Protein AF-A0AAV2HHN0-F1 (afdb_monomer_lite)

Secondary structure (DSSP, 8-state):
-------B--GGGHHHHS-BTTEEEEEETTTTEEEEPTTEEEETTEEEE---TTS-----B--STTHHHHT-STTEEEEE-TTT-BEEEPTTEEEETTEEEEPP-SSS-B--TTTHHHHS-BTTEEEEEETTTTEEEEPTTEEEETTEEEE-----GGGHHHHHHHHHHHHHHT--

Radius of gyration: 31.69 Å; chains: 1; bounding box: 82×43×84 Å

Structure (mmCIF, N/CA/C/O backbone):
data_AF-A0AAV2HHN0-F1
#
_entry.id   AF-A0AAV2HHN0-F1
#
loop_
_atom_site.group_PDB
_atom_site.id
_atom_site.type_symbol
_atom_site.label_atom_id
_atom_site.label_alt_id
_atom_site.label_comp_id
_atom_site.label_asym_id
_atom_site.label_entity_id
_atom_site.label_seq_id
_atom_site.pdbx_PDB_ins_code
_atom_site.Cartn_x
_atom_site.Cartn_y
_atom_site.Cartn_z
_atom_site.occupancy
_atom_site.B_iso_or_equiv
_atom_site.auth_seq_id
_atom_site.auth_comp_id
_atom_site.auth_asym_id
_atom_site.auth_atom_id
_atom_site.pdbx_PDB_model_num
ATOM 1 N N . GLU A 1 1 ? -4.615 8.174 35.884 1.00 35.19 1 GLU A N 1
ATOM 2 C CA . GLU A 1 1 ? -4.648 7.958 34.422 1.00 35.19 1 GLU A CA 1
ATOM 3 C C . GLU A 1 1 ? -6.014 8.395 33.908 1.00 35.19 1 GLU A C 1
ATOM 5 O O . GLU A 1 1 ? -6.979 8.307 34.656 1.00 35.19 1 GLU A O 1
ATOM 10 N N . GLY A 1 2 ? -6.043 9.057 32.752 1.00 33.53 2 GLY A N 1
ATOM 11 C CA . GLY A 1 2 ? -7.019 10.101 32.421 1.00 33.53 2 GLY A CA 1
ATOM 12 C C . GLY A 1 2 ? -8.486 9.670 32.324 1.00 33.53 2 GLY A C 1
ATOM 13 O O . GLY A 1 2 ? -8.832 8.721 31.630 1.00 33.53 2 GLY A O 1
ATOM 14 N N . THR A 1 3 ? -9.355 10.467 32.949 1.00 40.44 3 THR A N 1
ATOM 15 C CA . THR A 1 3 ? -10.792 10.584 32.668 1.00 40.44 3 THR A CA 1
ATOM 16 C C . THR A 1 3 ? -10.997 11.141 31.256 1.00 40.44 3 THR A C 1
ATOM 18 O O . THR A 1 3 ? -11.193 12.342 31.074 1.00 40.44 3 THR A O 1
ATOM 21 N N . GLY A 1 4 ? -10.863 10.282 30.247 1.00 45.81 4 GLY A N 1
ATOM 22 C CA . GLY A 1 4 ? -11.182 10.590 28.855 1.00 45.81 4 GLY A CA 1
ATOM 23 C C . GLY A 1 4 ? -12.673 10.384 28.540 1.00 45.81 4 GLY A C 1
ATOM 24 O O . GLY A 1 4 ? -13.364 9.665 29.267 1.00 45.81 4 GLY A O 1
ATOM 25 N N . PRO A 1 5 ? -13.190 11.030 27.486 1.00 56.25 5 PRO A N 1
ATOM 26 C CA . PRO A 1 5 ? -14.603 10.987 27.105 1.00 56.25 5 PRO A CA 1
ATOM 27 C C . PRO A 1 5 ? -15.005 9.611 26.521 1.00 56.25 5 PRO A C 1
ATOM 29 O O . PRO A 1 5 ? -14.166 8.857 26.036 1.00 56.25 5 PRO A O 1
ATOM 32 N N . GLY A 1 6 ? -16.287 9.248 26.623 1.00 66.19 6 GLY A N 1
ATOM 33 C CA . GLY A 1 6 ? -16.806 7.964 26.143 1.00 66.19 6 GLY A CA 1
ATOM 34 C C . GLY A 1 6 ? -18.317 7.840 26.352 1.00 66.19 6 GLY A C 1
ATOM 35 O O . GLY A 1 6 ? -18.898 8.576 27.154 1.00 66.19 6 GLY A O 1
ATOM 36 N N . LYS A 1 7 ? -18.966 6.898 25.654 1.00 81.50 7 LYS A N 1
ATOM 37 C CA . LYS A 1 7 ? -20.396 6.603 25.826 1.00 81.50 7 LYS A CA 1
ATOM 38 C C . LYS A 1 7 ? -20.693 6.217 27.280 1.00 81.50 7 LYS A C 1
ATOM 40 O O . LYS A 1 7 ? -19.981 5.405 27.875 1.00 81.50 7 LYS A O 1
ATOM 45 N N . ARG A 1 8 ? -21.724 6.828 27.870 1.00 86.62 8 ARG A N 1
ATOM 46 C CA . ARG A 1 8 ? -22.165 6.534 29.244 1.00 86.62 8 ARG A CA 1
ATOM 47 C C . ARG A 1 8 ? -22.816 5.159 29.331 1.00 86.62 8 ARG A C 1
ATOM 49 O O . ARG A 1 8 ? -23.516 4.752 28.410 1.00 86.62 8 ARG A O 1
ATOM 56 N N . CYS A 1 9 ? -22.620 4.503 30.465 1.00 87.19 9 CYS A N 1
ATOM 57 C CA . CYS A 1 9 ? -23.231 3.218 30.775 1.00 87.19 9 CYS A CA 1
ATOM 58 C C . CYS A 1 9 ? -23.461 3.065 32.275 1.00 87.19 9 CYS A C 1
ATOM 60 O O . CYS A 1 9 ? -22.910 3.808 33.092 1.00 87.19 9 CYS A O 1
ATOM 62 N N . THR A 1 10 ? -24.235 2.045 32.631 1.00 89.00 10 THR A N 1
ATOM 63 C CA . THR A 1 10 ? -24.254 1.493 33.986 1.00 89.00 10 THR A CA 1
ATOM 64 C C . THR A 1 10 ? -23.796 0.041 33.955 1.00 89.00 10 THR A C 1
ATOM 66 O O . THR A 1 10 ? -23.862 -0.615 32.917 1.00 89.00 10 THR A O 1
ATOM 69 N N . VAL A 1 11 ? -23.362 -0.493 35.099 1.00 82.75 11 VAL A N 1
ATOM 70 C CA . VAL A 1 11 ? -22.954 -1.906 35.201 1.00 82.75 11 VAL A CA 1
ATOM 71 C C . VAL A 1 11 ? -24.100 -2.846 34.813 1.00 82.75 11 VAL A C 1
ATOM 73 O O . VAL A 1 11 ? -23.868 -3.853 34.154 1.00 82.75 11 VAL A O 1
ATOM 76 N N . ALA A 1 12 ? -25.342 -2.485 35.152 1.00 86.38 12 ALA A N 1
ATOM 77 C CA . ALA A 1 12 ? -26.531 -3.278 34.841 1.00 86.38 12 ALA A CA 1
ATOM 78 C C . ALA A 1 12 ? -26.906 -3.260 33.348 1.00 86.38 12 ALA A C 1
ATOM 80 O O . ALA A 1 12 ? -27.516 -4.205 32.858 1.00 86.38 12 ALA A O 1
ATOM 81 N N . THR A 1 13 ? -26.542 -2.199 32.624 1.00 85.31 13 THR A N 1
ATOM 82 C CA . THR A 1 13 ? -26.905 -1.982 31.213 1.00 85.31 13 THR A CA 1
ATOM 83 C C . THR A 1 13 ? -25.703 -2.052 30.272 1.00 85.31 13 THR A C 1
ATOM 85 O O . THR A 1 13 ? -25.827 -1.769 29.086 1.00 85.31 13 THR A O 1
ATOM 88 N N . ALA A 1 14 ? -24.528 -2.463 30.761 1.00 83.25 14 ALA A N 1
ATOM 89 C CA . ALA A 1 14 ? -23.285 -2.488 29.988 1.00 83.25 14 ALA A CA 1
ATOM 90 C C . ALA A 1 14 ? -23.410 -3.291 28.682 1.00 83.25 14 ALA A C 1
ATOM 92 O O . ALA A 1 14 ? -22.938 -2.858 27.632 1.00 83.25 14 ALA A O 1
ATOM 93 N N . ALA A 1 15 ? -24.108 -4.428 28.734 1.00 82.88 15 ALA A N 1
ATOM 94 C CA . ALA A 1 15 ? -24.312 -5.306 27.586 1.00 82.88 15 ALA A CA 1
ATOM 95 C C . ALA A 1 15 ? -25.169 -4.687 26.469 1.00 82.88 15 ALA A C 1
ATOM 97 O O . ALA A 1 15 ? -25.116 -5.168 25.346 1.00 82.88 15 ALA A O 1
ATOM 98 N N . THR A 1 16 ? -25.955 -3.646 26.753 1.00 86.81 16 THR A N 1
ATOM 99 C CA . THR A 1 16 ? -26.770 -2.934 25.754 1.00 86.81 16 THR A CA 1
ATOM 100 C C . THR A 1 16 ? -26.185 -1.568 25.415 1.00 86.81 16 THR A C 1
ATOM 102 O O . THR A 1 16 ? -26.167 -1.151 24.257 1.00 86.81 16 THR A O 1
ATOM 105 N N . ASP A 1 17 ? -25.667 -0.864 26.418 1.00 83.50 17 ASP A N 1
ATOM 106 C CA . ASP A 1 17 ? -25.138 0.486 26.258 1.00 83.50 17 ASP A CA 1
ATOM 107 C C . ASP A 1 17 ? -23.782 0.468 25.558 1.00 83.50 17 ASP A C 1
ATOM 109 O O . ASP A 1 17 ? -23.484 1.377 24.785 1.00 83.50 17 ASP A O 1
ATOM 113 N N . CYS A 1 18 ? -22.979 -0.575 25.765 1.00 85.25 18 CYS A N 1
ATOM 114 C CA . CYS A 1 18 ? -21.612 -0.658 25.258 1.00 85.25 18 CYS A CA 1
ATOM 115 C C . CYS A 1 18 ? -21.450 -1.616 24.071 1.00 85.25 18 CYS A C 1
ATOM 117 O O . CYS A 1 18 ? -20.342 -1.929 23.654 1.00 85.25 18 CYS A O 1
ATOM 119 N N . THR A 1 19 ? -22.547 -2.058 23.462 1.00 78.25 19 THR A N 1
ATOM 120 C CA . THR A 1 19 ? -22.501 -2.794 22.195 1.00 78.25 19 THR A CA 1
ATOM 121 C C . THR A 1 19 ? -22.544 -1.836 21.012 1.00 78.25 19 THR A C 1
ATOM 123 O O . THR A 1 19 ? -23.478 -1.047 20.863 1.00 78.25 19 THR A O 1
ATOM 126 N N . GLY A 1 20 ? -21.522 -1.896 20.163 1.00 75.44 20 GLY A N 1
ATOM 127 C CA . GLY A 1 20 ? -21.395 -1.080 18.959 1.00 75.44 20 GLY A CA 1
ATOM 128 C C . GLY A 1 20 ? -19.973 -1.132 18.409 1.00 75.44 20 GLY A C 1
ATOM 129 O O . GLY A 1 20 ? -19.057 -1.601 19.083 1.00 75.44 20 GLY A O 1
ATOM 130 N N . THR A 1 21 ? -19.771 -0.656 17.182 1.00 77.75 21 THR A N 1
ATOM 131 C CA . THR A 1 21 ? -18.441 -0.626 16.559 1.00 77.75 21 THR A CA 1
ATOM 132 C C . THR A 1 21 ? -17.450 0.139 17.439 1.00 77.75 21 THR A C 1
ATOM 134 O O . THR A 1 21 ? -17.663 1.311 17.741 1.00 77.75 21 THR A O 1
ATOM 137 N N . GLY A 1 22 ? -16.370 -0.533 17.843 1.00 80.12 22 GLY A N 1
ATOM 138 C CA . GLY A 1 22 ? -15.302 0.044 18.661 1.00 80.12 22 GLY A CA 1
ATOM 139 C C . GLY A 1 22 ? -15.513 -0.016 20.174 1.00 80.12 22 GLY A C 1
ATOM 140 O O . GLY A 1 22 ? -14.600 0.362 20.904 1.00 80.12 22 GLY A O 1
ATOM 141 N N . TYR A 1 23 ? -16.656 -0.514 20.652 1.00 84.06 23 TYR A N 1
ATOM 142 C CA . TYR A 1 23 ? -16.940 -0.693 22.075 1.00 84.06 23 TYR A CA 1
ATOM 143 C C . TYR A 1 23 ? -16.969 -2.171 22.482 1.00 84.06 23 TYR A C 1
ATOM 145 O O . TYR A 1 23 ? -17.400 -3.045 21.730 1.00 84.06 23 TYR A O 1
ATOM 153 N N . THR A 1 24 ? -16.516 -2.450 23.702 1.00 83.56 24 THR A N 1
ATOM 154 C CA . THR A 1 24 ? -16.714 -3.742 24.378 1.00 83.56 24 THR A CA 1
ATOM 155 C C . THR A 1 24 ? -18.001 -3.720 25.189 1.00 83.56 24 THR A C 1
ATOM 157 O O . THR A 1 24 ? -18.396 -2.664 25.667 1.00 83.56 24 THR A O 1
ATOM 160 N N . ALA A 1 25 ? -18.603 -4.883 25.444 1.00 83.94 25 ALA A N 1
ATOM 161 C CA . ALA A 1 25 ? -19.772 -5.031 26.317 1.00 83.94 25 ALA A CA 1
ATOM 162 C C . ALA A 1 25 ? -19.438 -4.869 27.822 1.00 83.94 25 ALA A C 1
ATOM 164 O O . ALA A 1 25 ? -19.970 -5.584 28.668 1.00 83.94 25 ALA A O 1
ATOM 165 N N . GLU A 1 26 ? -18.537 -3.949 28.164 1.00 88.25 26 GLU A N 1
ATOM 166 C CA . GLU A 1 26 ? -18.081 -3.684 29.524 1.00 88.25 26 GLU A CA 1
ATOM 167 C C . GLU A 1 26 ? -18.220 -2.200 29.871 1.00 88.25 26 GLU A C 1
ATOM 169 O O . GLU A 1 26 ? -17.811 -1.314 29.114 1.00 88.25 26 GLU A O 1
ATOM 174 N N . CYS A 1 27 ? -18.749 -1.942 31.069 1.00 88.62 27 CYS A N 1
ATOM 175 C CA . CYS A 1 27 ? -18.821 -0.615 31.663 1.00 88.62 27 CYS A CA 1
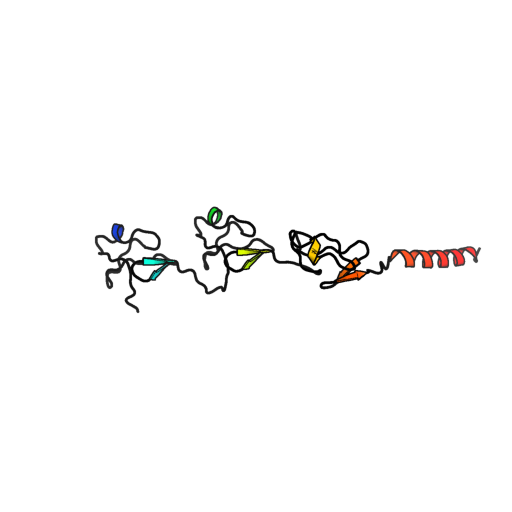ATOM 176 C C . CYS A 1 27 ? -17.741 -0.481 32.738 1.00 88.62 27 CYS A C 1
ATOM 178 O O . CYS A 1 27 ? -17.682 -1.283 33.670 1.00 88.62 27 CYS A O 1
ATOM 180 N N . ASP A 1 28 ? -16.889 0.532 32.622 1.00 85.50 28 ASP A N 1
ATOM 181 C CA . ASP A 1 28 ? -15.942 0.883 33.671 1.00 85.50 28 ASP A CA 1
ATOM 182 C C . ASP A 1 28 ? -16.704 1.439 34.885 1.00 85.50 28 ASP A C 1
ATOM 184 O O . ASP A 1 28 ? -17.433 2.428 34.789 1.00 85.50 28 ASP A O 1
ATOM 188 N N . THR A 1 29 ? -16.544 0.788 36.037 1.00 84.00 29 THR A N 1
ATOM 189 C CA . THR A 1 29 ? -17.309 1.083 37.259 1.00 84.00 29 THR A CA 1
ATOM 190 C C . THR A 1 29 ? -16.853 2.344 37.987 1.00 84.00 29 THR A C 1
ATOM 192 O O . THR A 1 29 ? -17.527 2.785 38.912 1.00 84.00 29 THR A O 1
ATOM 195 N N . THR A 1 30 ? -15.710 2.912 37.604 1.00 84.56 30 THR A N 1
ATOM 196 C CA . THR A 1 30 ? -15.144 4.119 38.219 1.00 84.56 30 THR A CA 1
ATOM 197 C C . THR A 1 30 ? -15.569 5.359 37.442 1.00 84.56 30 THR A C 1
ATOM 199 O O . THR A 1 30 ? -15.952 6.373 38.019 1.00 84.56 30 THR A O 1
ATOM 202 N N . SER A 1 31 ? -15.527 5.277 36.114 1.00 82.06 31 SER A N 1
ATOM 203 C CA . SER A 1 31 ? -15.852 6.380 35.204 1.00 82.06 31 SER A CA 1
ATOM 204 C C . SER A 1 31 ? -17.295 6.346 34.687 1.00 82.06 31 SER A C 1
ATOM 206 O O . SER A 1 31 ? -17.774 7.345 34.137 1.00 82.06 31 SER A O 1
ATOM 208 N N . PHE A 1 32 ? -18.005 5.226 34.868 1.00 86.88 32 PHE A N 1
ATOM 209 C CA . PHE A 1 32 ? -19.331 4.967 34.294 1.00 86.88 32 PHE A CA 1
ATOM 210 C C . PHE A 1 32 ? -19.339 5.170 32.770 1.00 86.88 32 PHE A C 1
ATOM 212 O O . PHE A 1 32 ? -20.227 5.828 32.209 1.00 86.88 32 PHE A O 1
ATOM 219 N N . ARG A 1 33 ? -18.288 4.672 32.104 1.00 86.75 33 ARG A N 1
ATOM 220 C CA . ARG A 1 33 ? -18.068 4.771 30.654 1.00 86.75 33 ARG A CA 1
ATOM 221 C C . ARG A 1 33 ? -17.812 3.411 30.025 1.00 86.75 33 ARG A C 1
ATOM 223 O O . ARG A 1 33 ? -17.177 2.546 30.622 1.00 86.75 33 ARG A O 1
ATOM 230 N N . CYS A 1 34 ? -18.309 3.239 28.806 1.00 87.44 34 CYS A N 1
ATOM 231 C CA . CYS A 1 34 ? -18.071 2.038 28.024 1.00 87.44 34 CYS A CA 1
ATOM 232 C C . CYS A 1 34 ? -16.591 1.928 27.664 1.00 87.44 34 CYS A C 1
ATOM 234 O O . CYS A 1 34 ? -15.987 2.901 27.206 1.00 87.44 34 CYS A O 1
ATOM 236 N N . LYS A 1 35 ? -16.022 0.735 27.825 1.00 87.19 35 LYS A N 1
ATOM 237 C CA . LYS A 1 35 ? -14.639 0.469 27.425 1.00 87.19 35 LYS A CA 1
ATOM 238 C C . LYS A 1 35 ? -14.544 0.285 25.913 1.00 87.19 35 LYS A C 1
ATOM 240 O O . LYS A 1 35 ? -15.356 -0.430 25.319 1.00 87.19 35 LYS A O 1
ATOM 245 N N . CYS A 1 36 ? -13.529 0.882 25.297 1.00 85.81 36 CYS A N 1
ATOM 246 C CA . CYS A 1 36 ? -13.226 0.642 23.890 1.00 85.81 36 CYS A CA 1
ATOM 247 C C . CYS A 1 36 ? -12.646 -0.759 23.674 1.00 85.81 36 CYS A C 1
ATOM 249 O O . CYS A 1 36 ? -11.935 -1.289 24.529 1.00 85.81 36 CYS A O 1
ATOM 251 N N . SER A 1 37 ? -12.959 -1.362 22.527 1.00 83.50 37 SER A N 1
ATOM 252 C CA . SER A 1 37 ? -12.358 -2.624 22.091 1.00 83.50 37 SER A CA 1
ATOM 253 C C . SER A 1 37 ? -10.853 -2.481 21.884 1.00 83.50 37 SER A C 1
ATOM 255 O O . SER A 1 37 ? -10.329 -1.381 21.711 1.00 83.50 37 SER A O 1
ATOM 257 N N . VAL A 1 38 ? -10.151 -3.615 21.842 1.00 75.62 38 VAL A N 1
ATOM 258 C CA . VAL A 1 38 ? -8.739 -3.657 21.440 1.00 75.62 38 VAL A CA 1
ATOM 259 C C . VAL A 1 38 ? -8.576 -2.935 20.094 1.00 75.62 38 VAL A C 1
ATOM 261 O O . VAL A 1 38 ? -9.397 -3.110 19.193 1.00 75.62 38 VAL A O 1
ATOM 264 N N . ASN A 1 39 ? -7.535 -2.109 19.973 1.00 73.31 39 ASN A N 1
ATOM 265 C CA . ASN A 1 39 ? -7.280 -1.222 18.829 1.00 73.31 39 ASN A CA 1
ATOM 266 C C . ASN A 1 39 ? -8.308 -0.097 18.633 1.00 73.31 39 ASN A C 1
ATOM 268 O O . ASN A 1 39 ? -8.434 0.425 17.529 1.00 73.31 39 ASN A O 1
ATOM 272 N N . TYR A 1 40 ? -9.021 0.308 19.679 1.00 81.19 40 TYR A N 1
ATOM 273 C CA . TYR A 1 40 ? -9.800 1.542 19.706 1.00 81.19 40 TYR A CA 1
ATOM 274 C C . TYR A 1 40 ? -9.415 2.366 20.935 1.00 81.19 40 TYR A C 1
ATOM 276 O O . TYR A 1 40 ? -9.143 1.810 21.999 1.00 81.19 40 TYR A O 1
ATOM 284 N N . SER A 1 41 ? -9.393 3.689 20.793 1.00 80.88 41 SER A N 1
ATOM 285 C CA . SER A 1 41 ? -9.197 4.620 21.904 1.00 80.88 41 SER A CA 1
ATOM 286 C C . SER A 1 41 ? -10.428 5.490 22.112 1.00 80.88 41 SER A C 1
ATOM 288 O O . SER A 1 41 ? -11.102 5.860 21.144 1.00 80.88 41 SER A O 1
ATOM 290 N N . PRO A 1 42 ? -10.705 5.859 23.372 1.00 79.19 42 PRO A N 1
ATOM 291 C CA . PRO A 1 42 ? -11.737 6.830 23.685 1.00 79.19 42 PRO A CA 1
ATOM 292 C C . PRO A 1 42 ? -11.384 8.187 23.072 1.00 79.19 42 PRO A C 1
ATOM 294 O O . PRO A 1 42 ? -10.293 8.718 23.295 1.00 79.19 42 PRO A O 1
ATOM 297 N N . LYS A 1 43 ? -12.314 8.749 22.299 1.00 79.50 43 LYS A N 1
ATOM 298 C CA . LYS A 1 43 ? -12.219 10.105 21.763 1.00 79.50 43 LYS A CA 1
ATOM 299 C C . LYS A 1 43 ? -13.609 10.705 21.664 1.00 79.50 43 LYS A C 1
ATOM 301 O O . LYS A 1 43 ? -14.474 10.195 20.959 1.00 79.50 43 LYS A O 1
ATOM 306 N N . ASP A 1 44 ? -13.808 11.796 22.387 1.00 78.88 44 ASP A N 1
ATOM 307 C CA . ASP A 1 44 ? -15.132 12.339 22.692 1.00 78.88 44 ASP A CA 1
ATOM 308 C C . ASP A 1 44 ? -16.098 11.225 23.150 1.00 78.88 44 ASP A C 1
ATOM 310 O O . ASP A 1 44 ? -15.688 10.280 23.819 1.00 78.88 44 ASP A O 1
ATOM 314 N N . ASP A 1 45 ? -17.381 11.293 22.810 1.00 75.88 45 ASP A N 1
ATOM 315 C CA . ASP A 1 45 ? -18.371 10.285 23.221 1.00 75.88 45 ASP A CA 1
ATOM 316 C C . ASP A 1 45 ? -18.364 9.009 22.352 1.00 75.88 45 ASP A C 1
ATOM 318 O O . ASP A 1 45 ? -19.355 8.277 22.302 1.00 75.88 45 ASP A O 1
ATOM 322 N N . LYS A 1 46 ? -17.257 8.730 21.652 1.00 79.25 46 LYS A N 1
ATOM 323 C CA . LYS A 1 46 ? -17.089 7.576 20.756 1.00 79.25 46 LYS A CA 1
ATOM 324 C C . LYS A 1 46 ? -15.755 6.861 21.001 1.00 79.25 46 LYS A C 1
ATOM 326 O O . LYS A 1 46 ? -14.833 7.387 21.621 1.00 79.25 46 LYS A O 1
ATOM 331 N N . CYS A 1 47 ? -15.654 5.636 20.501 1.00 82.31 47 CYS A N 1
ATOM 332 C CA . CYS A 1 47 ? -14.380 4.946 20.355 1.00 82.31 47 CYS A CA 1
ATOM 333 C C . CYS A 1 47 ? -13.898 5.143 18.923 1.00 82.31 47 CYS A C 1
ATOM 335 O O . CYS A 1 47 ? -14.551 4.702 17.975 1.00 82.31 47 CYS A O 1
ATOM 337 N N . GLU A 1 48 ? -12.766 5.818 18.758 1.00 81.75 48 GLU A N 1
ATOM 338 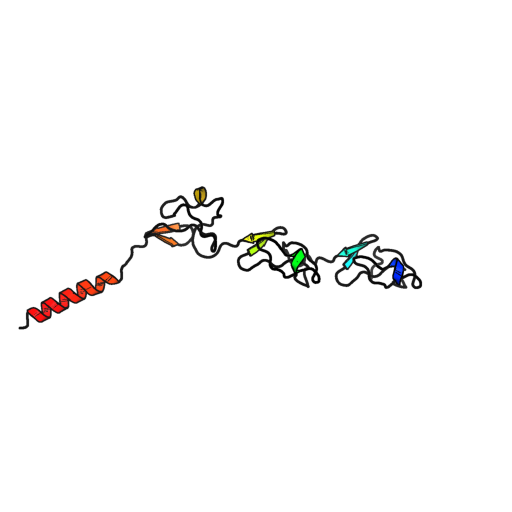C CA . GLU A 1 48 ? -12.102 5.913 17.464 1.00 81.75 48 GLU A CA 1
ATOM 339 C C . GLU A 1 48 ? -11.099 4.776 17.322 1.00 81.75 48 GLU A C 1
ATOM 341 O O . GLU A 1 48 ? -10.454 4.361 18.283 1.00 81.75 48 GLU A O 1
ATOM 346 N N . ARG A 1 49 ? -10.993 4.233 16.112 1.00 79.44 49 ARG A N 1
ATOM 347 C CA . ARG A 1 49 ? -10.065 3.142 15.835 1.00 79.44 49 ARG A CA 1
ATOM 348 C C . ARG A 1 49 ? -8.635 3.663 15.968 1.00 79.44 49 ARG A C 1
ATOM 350 O O . ARG A 1 49 ? -8.282 4.671 15.361 1.00 79.44 49 ARG A O 1
ATOM 357 N N . ASN A 1 50 ? -7.816 2.951 16.729 1.00 75.56 50 ASN A N 1
ATOM 358 C CA . ASN A 1 50 ? -6.384 3.182 16.835 1.00 75.56 50 ASN A CA 1
ATOM 359 C C . ASN A 1 50 ? -5.731 2.709 15.557 1.00 75.56 50 ASN A C 1
ATOM 361 O O . ASN A 1 50 ? -5.305 1.563 15.436 1.00 75.56 50 ASN A O 1
ATOM 365 N N . ILE A 1 51 ? -5.669 3.611 14.594 1.00 70.00 51 ILE A N 1
ATOM 366 C CA . ILE A 1 51 ? -4.793 3.421 13.462 1.00 70.00 51 ILE A CA 1
ATOM 367 C C . ILE A 1 51 ? -3.462 3.999 13.893 1.00 70.00 51 ILE A C 1
ATOM 369 O O . ILE A 1 51 ? -3.277 5.216 13.939 1.00 70.00 51 ILE A O 1
ATOM 373 N N . THR A 1 52 ? -2.559 3.121 14.313 1.00 58.56 52 THR A N 1
ATOM 374 C CA . THR A 1 52 ? -1.223 3.527 14.714 1.00 58.56 52 THR A CA 1
ATOM 375 C C . THR A 1 52 ? -0.524 4.089 13.480 1.00 58.56 52 THR A C 1
ATOM 377 O O . THR A 1 52 ? 0.033 3.349 12.676 1.00 58.56 52 THR A O 1
ATOM 380 N N . ALA A 1 53 ? -0.497 5.416 13.353 1.00 45.59 53 ALA A N 1
ATOM 381 C CA . ALA A 1 53 ? 0.355 6.147 12.412 1.00 45.59 53 ALA A CA 1
ATOM 382 C C . ALA A 1 53 ? 1.863 5.987 12.729 1.00 45.59 53 ALA A C 1
ATOM 384 O O . ALA A 1 53 ? 2.685 6.787 12.294 1.00 45.59 53 ALA A O 1
ATOM 385 N N . ALA A 1 54 ? 2.243 4.980 13.530 1.00 40.62 54 ALA A N 1
ATOM 386 C CA . ALA A 1 54 ? 3.628 4.672 13.873 1.00 40.62 54 ALA A CA 1
ATOM 387 C C . ALA A 1 54 ? 4.409 4.092 12.685 1.00 40.62 54 ALA A C 1
ATOM 389 O O . ALA A 1 54 ? 5.635 4.097 12.699 1.00 40.62 54 ALA A O 1
ATOM 390 N N . GLY A 1 55 ? 3.720 3.659 11.632 1.00 39.62 55 GLY A N 1
ATOM 391 C CA . GLY A 1 55 ? 4.281 3.794 10.302 1.00 39.62 55 GLY A CA 1
ATOM 392 C C . GLY A 1 55 ? 3.793 5.113 9.729 1.00 39.62 55 GLY A C 1
ATOM 393 O O . GLY A 1 55 ? 2.588 5.358 9.698 1.00 39.62 55 GLY A O 1
ATOM 394 N N . THR A 1 56 ? 4.683 5.889 9.128 1.00 43.38 56 THR A N 1
ATOM 395 C CA . THR A 1 56 ? 4.390 6.698 7.932 1.00 43.38 56 THR A CA 1
ATOM 396 C C . THR A 1 56 ? 3.906 5.795 6.777 1.00 43.38 56 THR A C 1
ATOM 398 O O . THR A 1 56 ? 4.406 5.853 5.661 1.00 43.38 56 THR A O 1
ATOM 401 N N . GLY A 1 57 ? 3.012 4.855 7.082 1.00 50.28 57 GLY A N 1
ATOM 402 C CA . GLY A 1 57 ? 2.536 3.783 6.243 1.00 50.28 57 GLY A CA 1
ATOM 403 C C . GLY A 1 57 ? 1.284 4.285 5.578 1.00 50.28 57 GLY A C 1
ATOM 404 O O . GLY A 1 57 ? 0.177 4.131 6.085 1.00 50.28 57 GLY A O 1
ATOM 405 N N . SER A 1 58 ? 1.492 4.941 4.457 1.00 57.22 58 SER A N 1
ATOM 406 C CA . SER A 1 58 ? 0.461 5.196 3.483 1.00 57.22 58 SER A CA 1
ATOM 407 C C . SER A 1 58 ? -0.253 3.884 3.141 1.00 57.22 58 SER A C 1
ATOM 409 O O . SER A 1 58 ? 0.377 2.894 2.815 1.00 57.22 58 SER A O 1
ATOM 411 N N . GLY A 1 59 ? -1.571 3.801 3.239 1.00 70.38 59 GLY A N 1
ATOM 412 C CA . GLY A 1 59 ? -2.250 2.569 2.838 1.00 70.38 59 GLY A CA 1
ATOM 413 C C . GLY A 1 59 ? -3.741 2.609 3.093 1.00 70.38 59 GLY A C 1
ATOM 414 O O . GLY A 1 59 ? -4.206 3.208 4.059 1.00 70.38 59 GLY A O 1
ATOM 415 N N . LYS A 1 60 ? -4.516 1.942 2.240 1.00 82.06 60 LYS A N 1
ATOM 416 C CA . LYS A 1 60 ? -5.949 1.795 2.465 1.00 82.06 60 LYS A CA 1
ATOM 417 C C . LYS A 1 60 ? -6.191 1.139 3.828 1.00 82.06 60 LYS A C 1
ATOM 419 O O . LYS A 1 60 ? -5.549 0.150 4.175 1.00 82.06 60 LYS A O 1
ATOM 424 N N . GLU A 1 61 ? -7.092 1.722 4.606 1.00 85.81 61 GLU A N 1
ATOM 425 C CA . GLU A 1 61 ? -7.548 1.170 5.882 1.00 85.81 61 GLU A CA 1
ATOM 426 C C . GLU A 1 61 ? -8.227 -0.188 5.687 1.00 85.81 61 GLU A C 1
ATOM 428 O O . GLU A 1 61 ? -8.944 -0.395 4.704 1.00 85.81 61 GLU A O 1
ATOM 433 N N . CYS A 1 62 ? -8.040 -1.094 6.645 1.00 82.94 62 CYS A N 1
ATOM 434 C CA . CYS A 1 62 ? -8.657 -2.411 6.604 1.00 82.94 62 CYS A CA 1
ATOM 435 C C . CYS A 1 62 ? -9.019 -2.957 7.977 1.00 82.94 62 CYS A C 1
ATOM 437 O O . CYS A 1 62 ? -8.618 -2.469 9.036 1.00 82.94 62 CYS A O 1
ATOM 439 N N . THR A 1 63 ? -9.799 -4.027 7.941 1.00 84.94 63 THR A N 1
ATOM 440 C CA . THR A 1 63 ? -10.069 -4.884 9.082 1.00 84.94 63 THR A CA 1
ATOM 441 C C . THR A 1 63 ? -9.456 -6.254 8.846 1.00 84.94 63 THR A C 1
ATOM 443 O O . THR A 1 63 ? -9.509 -6.786 7.741 1.00 84.94 63 THR A O 1
ATOM 446 N N . VAL A 1 64 ? -8.902 -6.862 9.898 1.00 82.25 64 VAL A N 1
ATOM 447 C CA . VAL A 1 64 ? -8.336 -8.217 9.797 1.00 82.25 64 VAL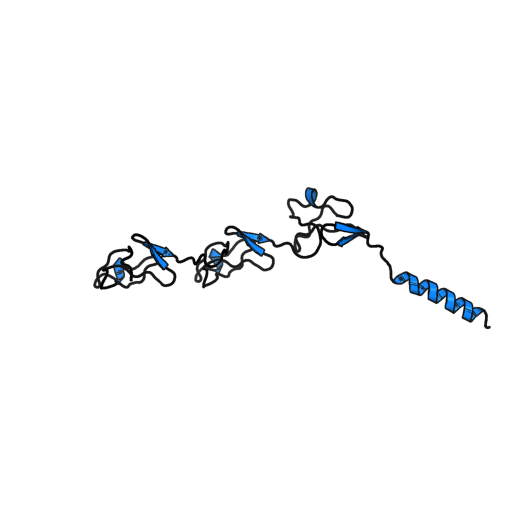 A CA 1
ATOM 448 C C . VAL A 1 64 ? -9.411 -9.228 9.372 1.00 82.25 64 VAL A C 1
ATOM 450 O O . VAL A 1 64 ? -9.135 -10.114 8.572 1.00 82.25 64 VAL A O 1
ATOM 453 N N . ALA A 1 65 ? -10.652 -9.056 9.841 1.00 84.62 65 ALA A N 1
ATOM 454 C CA . ALA A 1 65 ? -11.771 -9.939 9.510 1.00 84.62 65 ALA A CA 1
ATOM 455 C C . ALA A 1 65 ? -12.216 -9.852 8.040 1.00 84.62 65 ALA A C 1
ATOM 457 O O . ALA A 1 65 ? -12.625 -10.862 7.476 1.00 84.62 65 ALA A O 1
ATOM 458 N N . ASN A 1 66 ? -12.111 -8.675 7.415 1.00 84.69 66 ASN A N 1
ATOM 459 C CA . ASN A 1 66 ? -12.555 -8.451 6.039 1.00 84.69 66 ASN A CA 1
ATOM 460 C C . ASN A 1 66 ? -11.391 -8.087 5.109 1.00 84.69 66 ASN A C 1
ATOM 462 O O . ASN A 1 66 ? -11.600 -7.434 4.091 1.00 84.69 66 ASN A O 1
ATOM 466 N N . ALA A 1 67 ? -10.162 -8.513 5.420 1.00 85.44 67 ALA A N 1
ATOM 467 C CA . ALA A 1 67 ? -8.966 -8.161 4.649 1.00 85.44 67 ALA A CA 1
ATOM 468 C C . ALA A 1 67 ? -9.120 -8.459 3.147 1.00 85.44 67 ALA A C 1
ATOM 470 O O . ALA A 1 67 ? -8.748 -7.645 2.304 1.00 85.44 67 ALA A O 1
ATOM 471 N N . ALA A 1 68 ? -9.758 -9.584 2.813 1.00 86.62 68 ALA A N 1
ATOM 472 C CA . ALA A 1 68 ? -10.006 -9.993 1.436 1.00 86.62 68 ALA A CA 1
ATOM 473 C C . ALA A 1 68 ? -10.917 -9.037 0.648 1.00 86.62 68 ALA A C 1
ATOM 475 O O . ALA A 1 68 ? -10.807 -8.986 -0.569 1.00 86.62 68 ALA A O 1
ATOM 476 N N . THR A 1 69 ? -11.805 -8.285 1.303 1.00 90.31 69 THR A N 1
ATOM 477 C CA . THR A 1 69 ? -12.682 -7.298 0.643 1.00 90.31 69 THR A CA 1
ATOM 478 C C . THR A 1 69 ? -12.192 -5.868 0.840 1.00 90.31 69 THR A C 1
ATOM 480 O O . THR A 1 69 ? -12.325 -5.023 -0.045 1.00 90.31 69 THR A O 1
ATOM 483 N N . ASP A 1 70 ? -11.594 -5.578 1.993 1.00 86.56 70 ASP A N 1
ATOM 484 C CA . ASP A 1 70 ? -11.055 -4.260 2.310 1.00 86.56 70 ASP A CA 1
ATOM 485 C C . ASP A 1 70 ? -9.821 -3.969 1.449 1.00 86.56 70 ASP A C 1
ATOM 487 O O . ASP A 1 70 ? -9.643 -2.839 1.002 1.00 86.56 70 ASP A O 1
ATOM 491 N N . CYS A 1 71 ? -9.019 -4.985 1.124 1.00 88.38 71 CYS A N 1
ATOM 492 C CA . CYS A 1 71 ? -7.753 -4.830 0.409 1.00 88.38 71 CYS A CA 1
ATOM 493 C C . CYS A 1 71 ? -7.788 -5.282 -1.057 1.00 88.38 71 CYS A C 1
ATOM 495 O O . CYS A 1 71 ? -6.752 -5.457 -1.689 1.00 88.38 71 CYS A O 1
ATOM 497 N N . THR A 1 72 ? -8.972 -5.409 -1.657 1.00 85.06 72 THR A N 1
ATOM 498 C CA . THR A 1 72 ? -9.087 -5.590 -3.111 1.00 85.06 72 THR A CA 1
ATOM 499 C C . THR A 1 72 ? -8.904 -4.270 -3.854 1.00 85.06 72 THR A C 1
ATOM 501 O O . THR A 1 72 ? -9.661 -3.315 -3.658 1.00 85.06 72 THR A O 1
ATOM 504 N N . GLY A 1 73 ? -7.904 -4.226 -4.733 1.00 80.75 73 GLY A N 1
ATOM 505 C CA . GLY A 1 73 ? -7.605 -3.096 -5.608 1.00 80.75 73 GLY A CA 1
ATOM 506 C C . GLY A 1 73 ? -6.259 -3.275 -6.306 1.00 80.75 73 GLY A C 1
ATOM 507 O O . GLY A 1 73 ? -5.434 -4.082 -5.882 1.00 80.75 73 GLY A O 1
ATOM 508 N N . THR A 1 74 ? -6.023 -2.530 -7.386 1.00 82.50 74 THR A N 1
ATOM 509 C CA . THR A 1 74 ? -4.735 -2.562 -8.094 1.00 82.50 74 THR A CA 1
ATOM 510 C C . THR A 1 74 ? -3.592 -2.222 -7.138 1.00 82.50 74 THR A C 1
ATOM 512 O O . THR A 1 74 ? -3.622 -1.177 -6.491 1.00 82.50 74 THR A O 1
ATOM 515 N N . GLY A 1 75 ? -2.588 -3.098 -7.066 1.00 83.19 75 GLY A N 1
ATOM 516 C CA . GLY A 1 75 ? -1.401 -2.913 -6.228 1.00 83.19 75 GLY A CA 1
ATOM 517 C C . GLY A 1 75 ? -1.561 -3.317 -4.761 1.00 83.19 75 GLY A C 1
ATOM 518 O O . GLY A 1 75 ? -0.573 -3.260 -4.036 1.00 83.19 75 GLY A O 1
ATOM 519 N N . TYR A 1 76 ? -2.750 -3.746 -4.323 1.00 88.12 76 TYR A N 1
ATOM 520 C CA . TYR A 1 76 ? -2.982 -4.269 -2.974 1.00 88.12 76 TYR A CA 1
ATOM 521 C C . TYR A 1 76 ? -3.028 -5.799 -2.945 1.00 88.12 76 TYR A C 1
ATOM 523 O O . TYR A 1 76 ? -3.539 -6.443 -3.863 1.00 88.12 76 TYR A O 1
ATOM 531 N N . THR A 1 77 ? -2.539 -6.367 -1.845 1.00 86.94 77 THR A N 1
ATOM 532 C CA . THR A 1 77 ? -2.739 -7.778 -1.487 1.00 86.94 77 THR A CA 1
ATOM 533 C C . THR A 1 77 ? -4.040 -7.955 -0.712 1.00 86.94 77 THR A C 1
ATOM 535 O O . THR A 1 77 ? -4.520 -7.020 -0.082 1.00 86.94 77 THR A O 1
ATOM 538 N N . ALA A 1 78 ? -4.571 -9.177 -0.654 1.00 88.88 78 ALA A N 1
ATOM 539 C CA . ALA A 1 78 ? -5.709 -9.531 0.200 1.00 88.88 78 ALA A CA 1
ATOM 540 C C . ALA A 1 78 ? -5.335 -9.663 1.697 1.00 88.88 78 ALA A C 1
ATOM 542 O O . ALA A 1 78 ? -5.943 -10.448 2.425 1.00 88.88 78 ALA A O 1
ATOM 543 N N . GLU A 1 79 ? -4.321 -8.929 2.162 1.00 89.50 79 GLU A N 1
ATOM 544 C CA . GLU A 1 79 ? -3.823 -8.978 3.533 1.00 89.50 79 GLU A CA 1
ATOM 545 C C . GLU A 1 79 ? -3.939 -7.620 4.228 1.00 89.50 79 GLU A C 1
ATOM 547 O O . GLU A 1 79 ? -3.524 -6.581 3.708 1.00 89.50 79 GLU A O 1
ATOM 552 N N . CYS A 1 80 ? -4.448 -7.662 5.459 1.00 87.75 80 CYS A N 1
ATOM 553 C CA . CYS A 1 80 ? -4.495 -6.534 6.375 1.00 87.75 80 CYS A CA 1
ATOM 554 C C . CYS A 1 80 ? -3.425 -6.723 7.450 1.00 87.75 80 CYS A C 1
ATOM 556 O O . CYS A 1 80 ? -3.404 -7.750 8.132 1.00 87.75 80 CYS A O 1
ATOM 558 N N . ASP A 1 81 ? -2.536 -5.748 7.616 1.00 84.00 81 ASP A N 1
ATOM 559 C CA . ASP A 1 81 ? -1.561 -5.782 8.699 1.00 84.00 81 ASP A CA 1
ATOM 560 C C . ASP A 1 81 ? -2.269 -5.598 10.053 1.00 84.00 81 ASP A C 1
ATOM 562 O O . ASP A 1 81 ? -2.946 -4.599 10.287 1.00 84.00 81 ASP A O 1
ATOM 566 N N . ALA A 1 82 ? -2.127 -6.568 10.957 1.00 78.50 82 ALA A N 1
ATOM 567 C CA . ALA A 1 82 ? -2.858 -6.581 12.226 1.00 78.50 82 ALA A CA 1
ATOM 568 C C . ALA A 1 82 ? -2.393 -5.508 13.231 1.00 78.50 82 ALA A C 1
ATOM 570 O O . ALA A 1 82 ? -3.105 -5.239 14.198 1.00 78.50 82 ALA A O 1
ATOM 571 N N . THR A 1 83 ? -1.222 -4.901 13.014 1.00 77.62 83 THR A N 1
ATOM 572 C CA . THR A 1 83 ? -0.628 -3.899 13.914 1.00 77.62 83 THR A CA 1
ATOM 573 C C . THR A 1 83 ? -0.991 -2.481 13.484 1.00 77.62 83 THR A C 1
ATOM 575 O O . THR A 1 83 ? -1.301 -1.618 14.305 1.00 77.62 83 THR A O 1
ATOM 578 N N . THR A 1 84 ? -0.942 -2.230 12.178 1.00 76.50 84 THR A N 1
ATOM 579 C CA . THR A 1 84 ? -1.192 -0.914 11.578 1.00 76.50 84 THR A CA 1
ATOM 580 C C . THR A 1 84 ? -2.614 -0.768 11.049 1.00 76.50 84 THR A C 1
ATOM 582 O O . THR A 1 84 ? -3.074 0.357 10.876 1.00 76.50 84 THR A O 1
ATOM 585 N N . LEU A 1 85 ? -3.329 -1.881 10.833 1.00 81.12 85 LEU A N 1
ATOM 586 C CA . LEU A 1 85 ? -4.671 -1.935 10.238 1.00 81.12 85 LEU A CA 1
ATOM 587 C C . LEU A 1 85 ? -4.725 -1.286 8.845 1.00 81.12 85 LEU A C 1
ATOM 589 O O . LEU A 1 85 ? -5.709 -0.644 8.466 1.00 81.12 85 LEU A O 1
ATOM 593 N N . ARG A 1 86 ? -3.639 -1.463 8.085 1.00 85.00 86 ARG A N 1
ATOM 594 C CA . ARG A 1 86 ? -3.460 -0.983 6.711 1.00 85.00 86 ARG A CA 1
ATOM 595 C C . ARG A 1 86 ? -3.288 -2.175 5.767 1.00 85.00 86 ARG A C 1
ATOM 597 O O . ARG A 1 86 ? -2.647 -3.171 6.112 1.00 85.00 86 ARG A O 1
ATOM 604 N N . CYS A 1 87 ? -3.874 -2.080 4.578 1.00 87.25 87 CYS A N 1
ATOM 605 C CA . CYS A 1 87 ? -3.699 -3.070 3.524 1.00 87.25 87 CYS A CA 1
ATOM 606 C C . CYS A 1 87 ? -2.243 -3.102 3.070 1.00 87.25 87 CYS A C 1
ATOM 608 O O . CYS A 1 87 ? -1.639 -2.048 2.854 1.00 87.25 87 CYS A O 1
ATOM 610 N N . LYS A 1 88 ? -1.692 -4.299 2.867 1.00 86.75 88 LYS A N 1
ATOM 611 C CA . LYS A 1 88 ? -0.328 -4.439 2.345 1.00 86.75 88 LYS A CA 1
ATOM 612 C C . LYS A 1 88 ? -0.310 -4.293 0.826 1.00 86.75 88 LYS A C 1
ATOM 614 O O . LYS A 1 88 ? -1.203 -4.800 0.141 1.00 86.75 88 LYS A O 1
ATOM 619 N N . CYS A 1 89 ? 0.725 -3.644 0.301 1.00 87.75 89 CYS A N 1
ATOM 620 C CA . CYS A 1 89 ? 0.964 -3.588 -1.137 1.00 87.75 89 CYS A CA 1
ATOM 621 C C . CYS A 1 89 ? 1.508 -4.917 -1.662 1.00 87.75 89 CYS A C 1
ATOM 623 O O . CYS A 1 89 ? 2.255 -5.602 -0.966 1.00 87.75 89 CYS A O 1
ATOM 625 N N . SER A 1 90 ? 1.115 -5.271 -2.884 1.00 86.12 90 SER A N 1
ATOM 626 C CA . SER A 1 90 ? 1.666 -6.421 -3.602 1.00 86.12 90 SER A CA 1
ATOM 627 C C . SER A 1 90 ? 3.140 -6.207 -3.917 1.00 86.12 90 SER A C 1
ATOM 629 O O . SER A 1 90 ? 3.617 -5.071 -3.963 1.00 86.12 90 SER A O 1
ATOM 631 N N . ASP A 1 91 ? 3.853 -7.294 -4.198 1.00 78.50 91 ASP A N 1
ATOM 632 C CA . ASP A 1 91 ? 5.245 -7.224 -4.632 1.00 78.50 91 ASP A CA 1
ATOM 633 C C . ASP A 1 91 ? 5.393 -6.257 -5.821 1.00 78.50 91 ASP A C 1
ATOM 635 O O . ASP A 1 91 ? 4.590 -6.269 -6.759 1.00 78.50 91 ASP A O 1
ATOM 639 N N . ASN A 1 92 ? 6.432 -5.417 -5.781 1.00 78.50 92 ASN A N 1
ATOM 640 C CA . ASN A 1 92 ? 6.680 -4.301 -6.710 1.00 78.50 92 ASN A CA 1
ATOM 641 C C . ASN A 1 92 ? 5.731 -3.105 -6.572 1.00 78.50 92 ASN A C 1
ATOM 643 O O . ASN A 1 92 ? 5.700 -2.256 -7.457 1.00 78.50 92 ASN A O 1
ATOM 647 N N . TYR A 1 93 ? 4.978 -2.995 -5.481 1.00 85.00 93 TYR A N 1
ATOM 648 C CA . TYR A 1 93 ? 4.259 -1.778 -5.127 1.00 85.00 93 TYR A CA 1
ATOM 649 C C . TYR A 1 93 ? 4.725 -1.256 -3.771 1.00 85.00 93 TYR A C 1
ATOM 651 O O . TYR A 1 93 ? 5.073 -2.021 -2.874 1.00 85.00 93 TYR A O 1
ATOM 659 N N . SER A 1 94 ? 4.728 0.063 -3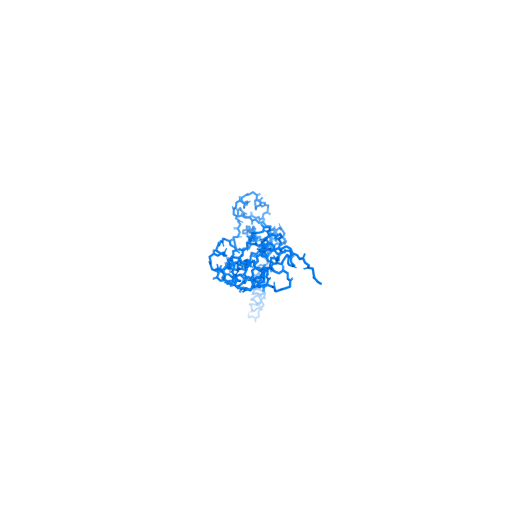.617 1.00 85.12 94 SER A N 1
ATOM 660 C CA . SER A 1 94 ? 5.039 0.740 -2.368 1.00 85.12 94 SER A CA 1
ATOM 661 C C . SER A 1 94 ? 3.876 1.603 -1.894 1.00 85.12 94 SER A C 1
ATOM 663 O O . SER A 1 94 ? 3.143 2.170 -2.707 1.00 85.12 94 SER A O 1
ATOM 665 N N . PRO A 1 95 ? 3.689 1.693 -0.573 1.00 80.62 95 PRO A N 1
ATOM 666 C CA . PRO A 1 95 ? 2.647 2.510 0.021 1.00 80.62 95 PRO A CA 1
ATOM 667 C C . PRO A 1 95 ? 2.897 4.016 -0.178 1.00 80.62 95 PRO A C 1
ATOM 669 O O . PRO A 1 95 ? 3.850 4.554 0.377 1.00 80.62 95 PRO A O 1
ATOM 672 N N . GLU A 1 96 ? 1.992 4.741 -0.844 1.00 82.12 96 GLU A N 1
ATOM 673 C CA . GLU A 1 96 ? 1.984 6.218 -0.932 1.00 82.12 96 GLU A CA 1
ATOM 674 C C . GLU A 1 96 ? 0.567 6.802 -0.798 1.00 82.12 96 GLU A C 1
ATOM 676 O O . GLU A 1 96 ? -0.340 6.385 -1.507 1.00 82.12 96 GLU A O 1
ATOM 681 N N . 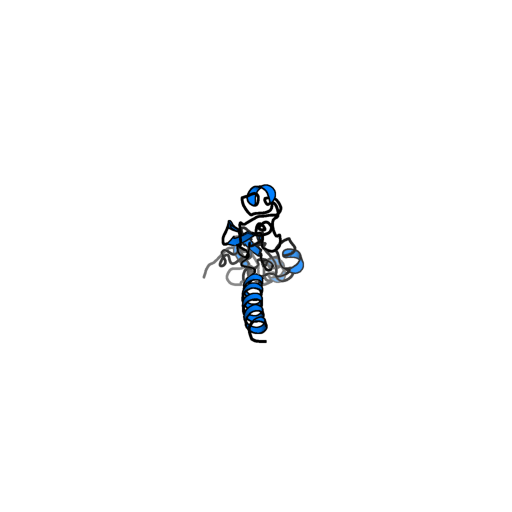ASN A 1 97 ? 0.366 7.787 0.088 1.00 75.12 97 ASN A N 1
ATOM 682 C CA . ASN A 1 97 ? -0.911 8.477 0.363 1.00 75.12 97 ASN A CA 1
ATOM 683 C C . ASN A 1 97 ? -2.175 7.592 0.233 1.00 75.12 97 ASN A C 1
ATOM 685 O O . ASN A 1 97 ? -3.029 7.838 -0.621 1.00 75.12 97 ASN A O 1
ATOM 689 N N . ASP A 1 98 ? -2.279 6.541 1.051 1.00 75.69 98 ASP A N 1
ATOM 690 C CA . ASP A 1 98 ? -3.392 5.574 1.041 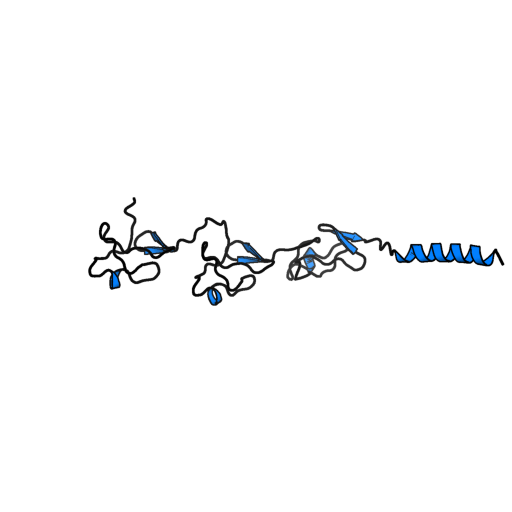1.00 75.69 98 ASP A CA 1
ATOM 691 C C . ASP A 1 98 ? -3.615 4.810 -0.267 1.00 75.69 98 ASP A C 1
ATOM 693 O O . ASP A 1 98 ? -4.701 4.290 -0.529 1.00 75.69 98 ASP A O 1
ATOM 697 N N . LYS A 1 99 ? -2.563 4.705 -1.080 1.00 79.94 99 LYS A N 1
ATOM 698 C CA . LYS A 1 99 ? -2.514 3.948 -2.332 1.00 79.94 99 LYS A CA 1
ATOM 699 C C . LYS A 1 99 ? -1.263 3.077 -2.368 1.00 79.94 99 LYS A C 1
ATOM 701 O O . LYS A 1 99 ? -0.301 3.315 -1.645 1.00 79.94 99 LYS A O 1
ATOM 706 N N . CYS A 1 100 ? -1.281 2.073 -3.233 1.00 84.62 100 CYS A N 1
ATOM 707 C CA . CYS A 1 100 ? -0.088 1.333 -3.616 1.00 84.62 100 CYS A CA 1
ATOM 708 C C . CYS A 1 100 ? 0.366 1.834 -4.984 1.00 84.62 100 CYS A C 1
ATOM 710 O O . CYS A 1 100 ? -0.388 1.765 -5.958 1.00 84.62 100 CYS A O 1
ATOM 712 N N . VAL A 1 101 ? 1.586 2.355 -5.054 1.00 84.38 101 VAL A N 1
ATOM 713 C CA . VAL A 1 101 ? 2.198 2.877 -6.278 1.00 84.38 101 VAL A CA 1
ATOM 714 C C . VAL A 1 101 ? 3.226 1.877 -6.769 1.00 84.38 101 VAL A C 1
ATOM 716 O O . VAL A 1 101 ? 3.983 1.318 -5.981 1.00 84.38 101 VAL A O 1
ATOM 719 N N . ALA A 1 102 ? 3.208 1.600 -8.066 1.00 85.81 102 ALA A N 1
ATOM 720 C CA . ALA A 1 102 ? 4.107 0.624 -8.651 1.00 85.81 102 ALA A CA 1
ATOM 721 C C . ALA A 1 102 ? 5.555 1.142 -8.563 1.00 85.81 102 ALA A C 1
ATOM 723 O O . ALA A 1 102 ? 5.829 2.294 -8.891 1.00 85.81 102 ALA A O 1
ATOM 724 N N . VAL A 1 103 ? 6.464 0.299 -8.083 1.00 85.19 103 VAL A N 1
ATOM 725 C CA . VAL A 1 103 ? 7.875 0.610 -7.865 1.00 85.19 103 VAL A CA 1
ATOM 726 C C . VAL A 1 103 ? 8.642 0.190 -9.093 1.00 85.19 103 VAL A C 1
ATOM 728 O O . VAL A 1 103 ? 8.634 -0.976 -9.489 1.00 85.19 103 VAL A O 1
ATOM 731 N N . ALA A 1 104 ? 9.340 1.144 -9.681 1.00 84.81 104 ALA A N 1
ATOM 732 C CA . ALA A 1 104 ? 10.164 0.857 -10.824 1.00 84.81 104 ALA A CA 1
ATOM 733 C C . ALA A 1 104 ? 11.482 0.198 -10.385 1.00 84.81 104 ALA A C 1
ATOM 735 O O . ALA A 1 104 ? 12.137 0.633 -9.434 1.00 84.81 104 ALA A O 1
ATOM 736 N N . THR A 1 105 ? 11.880 -0.868 -11.075 1.00 81.56 105 THR A N 1
ATOM 737 C CA . THR A 1 105 ? 13.008 -1.724 -10.686 1.00 81.56 105 THR A CA 1
ATOM 738 C C . THR A 1 105 ? 14.012 -1.863 -11.825 1.00 81.56 105 THR A C 1
ATOM 740 O O . THR A 1 105 ? 13.662 -1.825 -13.000 1.00 81.56 105 THR A O 1
ATOM 743 N N . GLY A 1 106 ? 15.295 -1.993 -11.482 1.00 80.94 106 GLY A N 1
ATOM 744 C CA . GLY A 1 106 ? 16.369 -2.140 -12.469 1.00 80.94 106 GLY A CA 1
ATOM 745 C C . GLY A 1 106 ? 16.780 -0.839 -13.184 1.00 80.94 106 GLY A C 1
ATOM 746 O O . GLY A 1 106 ? 16.219 0.228 -12.910 1.00 80.94 106 GLY A O 1
ATOM 747 N N . PRO A 1 107 ? 17.806 -0.919 -14.055 1.00 79.75 107 PRO A N 1
ATOM 748 C CA . PRO A 1 107 ? 18.343 0.219 -14.794 1.00 79.75 107 PRO A CA 1
ATOM 749 C C . PRO A 1 107 ? 17.439 0.613 -15.965 1.00 79.75 107 PRO A C 1
ATOM 751 O O . PRO A 1 107 ? 16.723 -0.212 -16.529 1.00 79.75 107 PRO A O 1
ATOM 754 N N . GLY A 1 108 ? 17.538 1.870 -16.376 1.00 84.94 108 GLY A N 1
ATOM 755 C CA . GLY A 1 108 ? 16.740 2.458 -17.441 1.00 84.94 108 GLY A CA 1
ATOM 756 C C . GLY A 1 108 ? 15.908 3.618 -16.919 1.00 84.94 108 GLY A C 1
ATOM 757 O O . GLY A 1 108 ? 15.677 3.765 -15.721 1.00 84.94 108 GLY A O 1
ATOM 758 N N . LYS A 1 109 ? 15.439 4.453 -17.840 1.00 86.06 109 LYS A N 1
ATOM 759 C CA . LYS A 1 109 ? 14.599 5.597 -17.500 1.00 86.06 109 LYS A CA 1
ATOM 760 C C . LYS A 1 109 ? 13.216 5.129 -17.046 1.00 86.06 109 LYS A C 1
ATOM 762 O O . LYS A 1 109 ? 12.605 4.292 -17.707 1.00 86.06 109 LYS A O 1
ATOM 767 N N . GLU A 1 110 ? 12.720 5.670 -15.937 1.00 89.31 110 GLU A N 1
ATOM 768 C CA . GLU A 1 110 ? 11.380 5.358 -15.435 1.00 89.31 110 GLU A CA 1
ATOM 769 C C . GLU A 1 110 ? 10.276 5.773 -16.406 1.00 89.31 110 GLU A C 1
ATOM 771 O O . GLU A 1 110 ? 10.335 6.844 -17.013 1.00 89.31 110 GLU A O 1
ATOM 776 N N . CYS A 1 111 ? 9.249 4.939 -16.530 1.00 86.56 111 CYS A N 1
ATOM 777 C CA . CYS A 1 111 ? 8.094 5.208 -17.365 1.00 86.56 111 CYS A CA 1
ATOM 778 C C . CYS A 1 111 ? 6.830 4.548 -16.823 1.00 86.56 111 CYS A C 1
ATOM 780 O O . CYS A 1 111 ? 6.851 3.645 -15.994 1.00 86.56 111 CYS A O 1
ATOM 782 N N . THR A 1 112 ? 5.697 4.973 -17.374 1.00 86.25 112 THR A N 1
ATOM 783 C CA . THR A 1 112 ? 4.420 4.274 -17.234 1.00 86.25 112 THR A CA 1
ATOM 784 C C . THR A 1 112 ? 3.850 4.005 -18.619 1.00 86.25 112 THR A C 1
ATOM 786 O O . THR A 1 112 ? 4.242 4.650 -19.594 1.00 86.25 112 THR A O 1
ATOM 789 N N . LYS A 1 113 ? 2.851 3.120 -18.724 1.00 78.00 113 LYS A N 1
ATOM 790 C CA . LYS A 1 113 ? 2.136 2.891 -19.992 1.00 78.00 113 LYS A CA 1
ATOM 791 C C . LYS A 1 113 ? 1.564 4.186 -20.591 1.00 78.00 113 LYS A C 1
ATOM 793 O O . LYS A 1 113 ? 1.542 4.330 -21.807 1.00 78.00 113 LYS A O 1
ATOM 798 N N . ALA A 1 114 ? 1.130 5.128 -19.751 1.00 78.38 114 ALA A N 1
ATOM 799 C CA . ALA A 1 114 ? 0.570 6.405 -20.191 1.00 78.38 114 ALA A CA 1
ATOM 800 C C . ALA A 1 114 ? 1.639 7.404 -20.665 1.00 78.38 114 ALA A C 1
ATOM 802 O O . ALA A 1 114 ? 1.352 8.256 -21.499 1.00 78.38 114 ALA A O 1
ATOM 803 N N . THR A 1 115 ? 2.864 7.307 -20.142 1.00 81.00 115 THR A N 1
ATOM 804 C CA . THR A 1 115 ? 3.943 8.269 -20.414 1.00 81.00 115 THR A CA 1
ATOM 805 C C . THR A 1 115 ? 5.026 7.729 -21.346 1.00 81.00 115 THR A C 1
ATOM 807 O O . THR A 1 115 ? 5.894 8.495 -21.758 1.00 81.00 115 THR A O 1
ATOM 810 N N . ALA A 1 116 ? 4.968 6.445 -21.717 1.00 82.94 116 ALA A N 1
ATOM 811 C CA . ALA A 1 116 ? 5.990 5.740 -22.493 1.00 82.94 116 ALA A CA 1
ATOM 812 C C . ALA A 1 116 ? 6.410 6.494 -23.764 1.00 82.94 116 ALA A C 1
ATOM 814 O O . ALA A 1 116 ? 7.589 6.780 -23.953 1.00 82.94 116 ALA A O 1
ATOM 815 N N . ALA A 1 117 ? 5.441 6.906 -24.583 1.00 81.94 117 ALA A N 1
ATOM 816 C CA . ALA A 1 117 ? 5.709 7.588 -25.847 1.00 81.94 117 ALA A CA 1
ATOM 817 C C . ALA A 1 117 ? 6.409 8.945 -25.677 1.00 81.94 117 ALA A C 1
ATOM 819 O O . ALA A 1 117 ? 7.132 9.361 -26.569 1.00 81.94 117 ALA A O 1
ATOM 820 N N . THR A 1 118 ? 6.214 9.628 -24.548 1.00 84.44 118 THR A N 1
ATOM 821 C CA . THR A 1 118 ? 6.807 10.951 -24.292 1.00 84.44 118 THR A CA 1
ATOM 822 C C . THR A 1 118 ? 8.131 10.841 -23.539 1.00 84.44 118 THR A C 1
ATOM 824 O O . THR A 1 118 ? 9.046 11.634 -23.745 1.00 84.44 118 THR A O 1
ATOM 827 N N . VAL A 1 119 ? 8.236 9.874 -22.624 1.00 86.50 119 VAL A N 1
ATOM 828 C CA . VAL A 1 119 ? 9.372 9.745 -21.704 1.00 86.50 119 VAL A CA 1
ATOM 829 C C . VAL A 1 119 ? 10.471 8.867 -22.289 1.00 86.50 119 VAL A C 1
ATOM 831 O O . VAL A 1 119 ? 11.648 9.159 -22.057 1.00 86.50 119 VAL A O 1
ATOM 834 N N . CYS A 1 120 ? 10.107 7.840 -23.057 1.00 86.56 120 CYS A N 1
ATOM 835 C CA . CYS A 1 120 ? 11.042 6.864 -23.604 1.00 86.56 120 CYS A CA 1
ATOM 836 C C . CYS A 1 120 ? 11.558 7.227 -24.998 1.00 86.56 120 CYS A C 1
ATOM 838 O O . CYS A 1 120 ? 12.554 6.671 -25.430 1.00 86.56 120 CYS A O 1
ATOM 840 N N . THR A 1 121 ? 10.974 8.185 -25.716 1.00 83.12 121 THR A N 1
ATOM 841 C CA . THR A 1 121 ? 11.546 8.617 -27.000 1.00 83.12 121 THR A CA 1
ATOM 842 C C . THR A 1 121 ? 12.815 9.438 -26.775 1.00 83.12 121 THR A C 1
ATOM 844 O O . THR A 1 121 ? 12.763 10.596 -26.361 1.00 83.12 121 THR A O 1
ATOM 847 N N . GLY A 1 122 ? 13.965 8.831 -27.050 1.00 76.00 122 GLY A N 1
ATOM 848 C CA . GLY A 1 122 ? 15.286 9.444 -26.947 1.00 76.00 122 GLY A CA 1
ATOM 849 C C . GLY A 1 122 ? 16.328 8.617 -27.695 1.00 76.00 122 GLY A C 1
ATOM 850 O O . GLY A 1 122 ? 16.048 7.507 -28.143 1.00 76.00 122 GLY A O 1
ATOM 851 N N . THR A 1 123 ? 17.543 9.141 -27.851 1.00 74.88 123 THR A N 1
ATOM 852 C CA . THR A 1 123 ? 18.624 8.426 -28.548 1.00 74.88 123 THR A CA 1
ATOM 853 C C . THR A 1 123 ? 18.941 7.107 -27.838 1.00 74.88 123 THR A C 1
ATOM 855 O O . THR A 1 123 ? 19.501 7.120 -26.742 1.00 74.88 123 THR A O 1
ATOM 858 N N . GLY A 1 124 ? 18.571 5.985 -28.464 1.00 80.31 124 GLY A N 1
ATOM 859 C CA . GLY A 1 124 ? 18.827 4.627 -27.974 1.00 80.31 124 GLY A CA 1
ATOM 860 C C . GLY A 1 124 ? 17.669 3.949 -27.230 1.00 80.31 124 GLY A C 1
ATOM 861 O O . GLY A 1 124 ? 17.806 2.777 -26.897 1.00 80.31 124 GLY A O 1
ATOM 862 N N . TYR A 1 125 ? 16.541 4.628 -26.991 1.00 84.44 125 TYR A N 1
ATOM 863 C CA . TYR A 1 125 ? 15.342 4.036 -26.378 1.00 84.44 125 TYR A CA 1
ATOM 864 C C . TYR A 1 125 ? 14.213 3.834 -27.400 1.00 84.44 125 TYR A C 1
ATOM 866 O O . TYR A 1 125 ? 14.037 4.630 -28.325 1.00 84.44 125 TYR A O 1
ATOM 874 N N . THR A 1 126 ? 13.406 2.797 -27.185 1.00 84.12 126 THR A N 1
ATOM 875 C CA . THR A 1 126 ? 12.123 2.590 -27.873 1.00 84.12 126 THR A CA 1
ATOM 876 C C . THR A 1 126 ? 11.020 3.437 -27.228 1.00 84.12 126 THR A C 1
ATOM 878 O O . THR A 1 126 ? 11.139 3.854 -26.080 1.00 84.12 126 THR A O 1
ATOM 881 N N . ALA A 1 127 ? 9.895 3.641 -27.918 1.00 81.38 127 ALA A N 1
ATOM 882 C CA . ALA A 1 127 ? 8.701 4.271 -27.336 1.00 81.38 127 ALA A CA 1
ATOM 883 C C . ALA A 1 127 ? 7.904 3.332 -26.397 1.00 81.38 127 ALA A C 1
ATOM 885 O O . ALA A 1 127 ? 6.757 3.625 -26.053 1.00 81.38 127 ALA A O 1
ATOM 886 N N . GLU A 1 128 ? 8.485 2.196 -25.998 1.00 86.75 128 GLU A N 1
ATOM 887 C CA . GLU A 1 128 ? 7.850 1.200 -25.142 1.00 86.75 128 GLU A CA 1
ATOM 888 C C . GLU A 1 128 ? 8.327 1.295 -23.692 1.00 86.75 128 GLU A C 1
ATOM 890 O O . GLU A 1 128 ? 9.515 1.450 -23.399 1.00 86.75 128 GLU A O 1
ATOM 895 N N . CYS A 1 129 ? 7.373 1.114 -22.781 1.00 88.38 129 CYS A N 1
ATOM 896 C CA . CYS A 1 129 ? 7.621 0.947 -21.359 1.00 88.38 129 CYS A CA 1
ATOM 897 C C . CYS A 1 129 ? 7.427 -0.522 -20.985 1.00 88.38 129 CYS A C 1
ATOM 899 O O . CYS A 1 129 ? 6.364 -1.090 -21.251 1.00 88.38 129 CYS A O 1
ATOM 901 N N . ASP A 1 130 ? 8.433 -1.136 -20.369 1.00 86.88 130 ASP A N 1
ATOM 902 C CA . ASP A 1 130 ? 8.284 -2.443 -19.746 1.00 86.88 130 ASP A CA 1
ATOM 903 C C . ASP A 1 130 ? 7.355 -2.301 -18.533 1.00 86.88 130 ASP A C 1
ATOM 905 O O . ASP A 1 130 ? 7.658 -1.596 -17.576 1.00 86.88 130 ASP A O 1
ATOM 909 N N . THR A 1 131 ? 6.186 -2.937 -18.580 1.00 79.81 131 THR A N 1
ATOM 910 C CA . THR A 1 131 ? 5.166 -2.811 -17.530 1.00 79.81 131 THR A CA 1
ATOM 911 C C . THR A 1 131 ? 5.485 -3.600 -16.264 1.00 79.81 131 THR A C 1
ATOM 913 O O . THR A 1 131 ? 4.784 -3.436 -15.270 1.00 79.81 131 THR A O 1
ATOM 916 N N . THR A 1 132 ? 6.498 -4.463 -16.298 1.00 81.69 132 THR A N 1
ATOM 917 C CA . THR A 1 132 ? 6.961 -5.238 -15.145 1.00 81.69 132 THR A CA 1
ATOM 918 C C . THR A 1 132 ? 8.012 -4.459 -14.365 1.00 81.69 132 THR A C 1
ATOM 920 O O . THR A 1 132 ? 7.936 -4.390 -13.144 1.00 81.69 132 THR A O 1
ATOM 923 N N . THR A 1 133 ? 8.971 -3.846 -15.059 1.00 83.00 133 THR A N 1
ATOM 924 C CA . THR A 1 133 ? 10.051 -3.071 -14.422 1.00 83.00 133 THR A CA 1
ATOM 925 C C . THR A 1 133 ? 9.760 -1.573 -14.343 1.00 83.00 133 THR A C 1
ATOM 927 O O . THR A 1 133 ? 10.430 -0.859 -13.600 1.00 83.00 133 THR A O 1
ATOM 930 N N . LEU A 1 134 ? 8.754 -1.091 -15.083 1.00 88.19 134 LEU A N 1
ATOM 931 C CA . LEU A 1 134 ? 8.422 0.328 -15.271 1.00 88.19 134 LEU A CA 1
ATOM 932 C C . LEU A 1 134 ? 9.606 1.132 -15.822 1.00 88.19 134 LEU A C 1
ATOM 934 O O . LEU A 1 134 ? 9.805 2.302 -15.485 1.00 88.19 134 LEU A O 1
ATOM 938 N N . ARG A 1 135 ? 10.415 0.487 -16.671 1.00 88.75 135 ARG A N 1
ATOM 939 C CA . ARG A 1 135 ? 11.576 1.083 -17.338 1.00 88.75 135 ARG A CA 1
ATOM 940 C C . ARG A 1 135 ? 11.384 1.123 -18.846 1.00 88.75 135 ARG A C 1
ATOM 942 O O . ARG A 1 135 ? 10.821 0.214 -19.456 1.00 88.75 135 ARG A O 1
ATOM 949 N N . CYS A 1 136 ? 11.861 2.197 -19.460 1.00 89.75 136 CYS A N 1
ATOM 950 C CA . CYS A 1 136 ? 11.900 2.325 -20.907 1.00 89.75 136 CYS A CA 1
ATOM 951 C C . CYS A 1 136 ? 12.818 1.247 -21.490 1.00 89.75 136 CYS A C 1
ATOM 953 O O . CYS A 1 136 ? 13.930 1.047 -20.994 1.00 89.75 136 CYS A O 1
ATOM 955 N N . LYS A 1 137 ? 12.394 0.584 -22.568 1.00 89.06 137 LYS A N 1
ATOM 956 C CA . LYS A 1 137 ? 13.243 -0.411 -23.237 1.00 89.06 137 LYS A CA 1
ATOM 957 C C . LYS A 1 137 ? 14.248 0.265 -24.162 1.00 89.06 137 LYS A C 1
ATOM 959 O O . LYS A 1 137 ? 13.868 1.143 -24.942 1.00 89.06 137 LYS A O 1
ATOM 964 N N . CYS A 1 138 ? 15.501 -0.178 -24.126 1.00 88.31 138 CYS A N 1
ATOM 965 C CA . CYS A 1 138 ? 16.488 0.212 -25.129 1.00 88.31 138 CYS A CA 1
ATOM 966 C C . CYS A 1 138 ? 16.156 -0.391 -26.498 1.00 88.31 138 CYS A C 1
ATOM 968 O O . CYS A 1 138 ? 15.639 -1.503 -26.580 1.00 88.31 138 CYS A O 1
ATOM 970 N N . SER A 1 139 ? 16.440 0.360 -27.562 1.00 86.62 139 SER A N 1
ATOM 971 C CA . SER A 1 139 ? 16.356 -0.124 -28.942 1.00 86.62 139 SER A CA 1
ATOM 972 C C . SER A 1 139 ? 17.404 -1.205 -29.203 1.00 86.62 139 SER A C 1
ATOM 974 O O . SER A 1 139 ? 18.405 -1.296 -28.490 1.00 86.62 139 SER A O 1
ATOM 976 N N . ASP A 1 140 ? 17.215 -1.994 -30.259 1.00 82.62 140 ASP A N 1
ATOM 977 C CA . ASP A 1 140 ? 18.162 -3.043 -30.643 1.00 82.62 140 ASP A CA 1
ATOM 978 C C . ASP A 1 140 ? 19.602 -2.505 -30.746 1.00 82.62 140 ASP A C 1
ATOM 980 O O . ASP A 1 140 ? 19.844 -1.435 -31.311 1.00 82.62 140 ASP A O 1
ATOM 984 N N . ASN A 1 141 ? 20.568 -3.273 -30.229 1.00 81.62 141 ASN A N 1
ATOM 985 C CA . ASN A 1 141 ? 21.996 -2.922 -30.091 1.00 81.62 141 ASN A CA 1
ATOM 986 C C . ASN A 1 141 ? 22.334 -1.878 -29.009 1.00 81.62 141 ASN A C 1
ATOM 988 O O . ASN A 1 141 ? 23.496 -1.483 -28.873 1.00 81.62 141 ASN A O 1
ATOM 992 N N . TYR A 1 142 ? 21.359 -1.457 -28.205 1.00 82.38 142 TYR A N 1
ATOM 993 C CA . TYR A 1 142 ? 21.591 -0.623 -27.032 1.00 82.38 142 TYR A CA 1
ATOM 994 C C . TYR A 1 142 ? 21.296 -1.388 -25.743 1.00 82.38 142 TYR A C 1
ATOM 996 O O . TYR A 1 142 ? 20.367 -2.190 -25.675 1.00 82.38 142 TYR A O 1
ATOM 1004 N N . SER A 1 143 ? 22.069 -1.093 -24.700 1.00 84.00 143 SER A N 1
ATOM 1005 C CA . SER A 1 143 ? 21.881 -1.662 -23.364 1.00 84.00 143 SER A CA 1
ATOM 1006 C C . SER A 1 143 ? 21.634 -0.557 -22.338 1.00 84.00 143 SER A C 1
ATOM 1008 O O . SER A 1 143 ? 22.250 0.514 -22.432 1.00 84.00 143 SER A O 1
ATOM 1010 N N . PRO A 1 144 ? 20.761 -0.793 -21.342 1.00 81.81 144 PRO A N 1
ATOM 1011 C CA . PRO A 1 144 ? 20.483 0.196 -20.314 1.00 81.81 144 PRO A CA 1
ATOM 1012 C C . PRO A 1 144 ? 21.686 0.345 -19.381 1.00 81.81 144 PRO A C 1
ATOM 1014 O O . PRO A 1 144 ? 22.244 -0.632 -18.880 1.00 81.81 144 PRO A O 1
ATOM 1017 N N . LYS A 1 145 ? 22.060 1.593 -19.114 1.00 82.81 145 LYS A N 1
ATOM 1018 C CA . LYS A 1 145 ? 23.051 1.978 -18.115 1.00 82.81 145 LYS A CA 1
ATOM 1019 C C . LYS A 1 145 ? 22.578 3.255 -17.434 1.00 82.81 145 LYS A C 1
ATOM 1021 O O . LYS A 1 145 ? 22.594 4.338 -18.024 1.00 82.81 145 LYS A O 1
ATOM 1026 N N . ASN A 1 146 ? 22.158 3.120 -16.177 1.00 83.94 146 ASN A N 1
ATOM 1027 C CA . ASN A 1 146 ? 21.392 4.153 -15.472 1.00 83.94 146 ASN A CA 1
ATOM 1028 C C . ASN A 1 146 ? 20.183 4.577 -16.328 1.00 83.94 146 ASN A C 1
ATOM 1030 O O . ASN A 1 146 ? 19.578 3.734 -16.980 1.00 83.94 146 ASN A O 1
ATOM 1034 N N . ASP A 1 147 ? 19.878 5.870 -16.406 1.00 84.06 147 ASP A N 1
ATOM 1035 C CA . ASP A 1 147 ? 18.757 6.392 -17.199 1.00 84.06 147 ASP A CA 1
ATOM 1036 C C . ASP A 1 147 ? 19.074 6.550 -18.693 1.00 84.06 147 ASP A C 1
ATOM 1038 O O . ASP A 1 147 ? 18.343 7.223 -19.425 1.00 84.06 147 ASP A O 1
ATOM 1042 N N . LYS A 1 148 ? 20.142 5.928 -19.203 1.00 82.06 148 LYS A N 1
ATOM 1043 C CA . LYS A 1 148 ? 20.556 6.028 -20.609 1.00 82.06 148 LYS A CA 1
ATOM 1044 C C . LYS A 1 148 ? 20.632 4.661 -21.273 1.00 82.06 148 LYS A C 1
ATOM 1046 O O . LYS A 1 148 ? 20.947 3.665 -20.633 1.00 82.06 148 LYS A O 1
ATOM 1051 N N . CYS A 1 149 ? 20.415 4.651 -22.579 1.00 85.00 149 CYS A N 1
ATOM 1052 C CA . CYS A 1 149 ? 20.762 3.530 -23.435 1.00 85.00 149 CYS A CA 1
ATOM 1053 C C . CYS A 1 149 ? 22.098 3.839 -24.096 1.00 85.00 149 CYS A C 1
ATOM 1055 O O . CYS A 1 149 ? 22.213 4.795 -24.864 1.00 85.00 149 CYS A O 1
ATOM 1057 N N . GLU A 1 150 ? 23.120 3.058 -23.771 1.00 83.81 150 GLU A N 1
ATOM 1058 C CA . GLU A 1 150 ? 24.421 3.162 -24.426 1.00 83.81 150 GLU A CA 1
ATOM 1059 C C . GLU A 1 150 ? 24.487 2.132 -25.549 1.00 83.81 150 GLU A C 1
ATOM 1061 O O . GLU A 1 150 ? 23.981 1.017 -25.402 1.00 83.81 150 GLU A O 1
ATOM 1066 N N . SER A 1 151 ? 25.085 2.508 -26.685 1.00 76.50 151 SER A N 1
ATOM 1067 C CA . SER A 1 151 ? 25.352 1.558 -27.760 1.00 76.50 151 SER A CA 1
ATOM 1068 C C . SER A 1 151 ? 26.280 0.499 -27.192 1.00 76.50 151 SER A C 1
ATOM 1070 O O . SER A 1 151 ? 27.450 0.776 -26.906 1.00 76.50 151 SER A O 1
ATOM 1072 N N . GLY A 1 152 ? 25.751 -0.704 -27.004 1.00 58.97 152 GLY A N 1
ATOM 1073 C CA . GLY A 1 152 ? 26.593 -1.845 -26.753 1.00 58.97 152 GLY A CA 1
ATOM 1074 C C . GLY A 1 152 ? 27.382 -2.033 -28.030 1.00 58.97 152 GLY A C 1
ATOM 1075 O O . GLY A 1 152 ? 26.829 -2.466 -29.038 1.00 58.97 152 GLY A O 1
ATOM 1076 N N . ALA A 1 153 ? 28.675 -1.709 -28.018 1.00 45.91 153 ALA A N 1
ATOM 1077 C CA . ALA A 1 153 ? 29.569 -2.447 -28.882 1.00 45.91 153 ALA A CA 1
ATOM 1078 C C . ALA A 1 153 ? 29.307 -3.905 -28.514 1.00 45.91 153 ALA A C 1
ATOM 1080 O O . ALA A 1 153 ? 29.684 -4.355 -27.433 1.00 45.91 153 ALA A O 1
ATOM 1081 N N . VAL A 1 154 ? 28.563 -4.606 -29.366 1.00 46.06 154 VAL A N 1
ATOM 1082 C CA . VAL A 1 154 ? 28.530 -6.051 -29.361 1.00 46.06 154 VAL A CA 1
ATOM 1083 C C . VAL A 1 154 ? 29.983 -6.425 -29.627 1.00 46.06 154 VAL A C 1
ATOM 1085 O O . VAL A 1 154 ? 30.418 -6.556 -30.767 1.00 46.06 154 VAL A O 1
ATOM 1088 N N . THR A 1 155 ? 30.791 -6.540 -28.573 1.00 41.84 155 THR A N 1
ATOM 1089 C CA . THR A 1 155 ? 31.963 -7.396 -28.595 1.00 41.84 155 THR A CA 1
ATOM 1090 C C . THR A 1 155 ? 31.392 -8.796 -28.656 1.00 41.84 155 THR A C 1
ATOM 1092 O O . THR A 1 155 ? 31.314 -9.525 -27.674 1.00 41.84 155 THR A O 1
ATOM 1095 N N . THR A 1 156 ? 30.912 -9.155 -29.846 1.00 41.44 156 THR A N 1
ATOM 1096 C CA . THR A 1 156 ? 30.703 -10.527 -30.254 1.00 41.44 156 THR A CA 1
ATOM 1097 C C . THR A 1 156 ? 32.028 -11.212 -29.967 1.00 41.44 156 THR A C 1
ATOM 1099 O O . THR A 1 156 ? 32.993 -11.097 -30.721 1.00 41.44 156 THR A O 1
ATOM 1102 N N . ILE A 1 157 ? 32.073 -11.946 -28.858 1.00 43.59 157 ILE A N 1
ATOM 1103 C CA . ILE A 1 157 ? 33.147 -12.881 -28.513 1.00 43.59 157 ILE A CA 1
ATOM 1104 C C . ILE A 1 157 ? 33.287 -13.962 -29.620 1.00 43.59 157 ILE A C 1
ATOM 1106 O O . ILE A 1 157 ? 34.223 -14.751 -29.620 1.00 43.59 157 ILE A O 1
ATOM 1110 N N . GLY A 1 158 ? 32.434 -13.945 -30.651 1.00 37.03 158 GLY A N 1
ATOM 1111 C CA . GLY A 1 158 ? 32.547 -14.739 -31.873 1.00 37.03 158 GLY A CA 1
ATOM 1112 C C . GLY A 1 158 ? 33.657 -14.353 -32.866 1.00 37.03 158 GLY A C 1
ATOM 1113 O O . GLY A 1 158 ? 33.819 -15.078 -33.842 1.00 37.03 158 GLY A O 1
ATOM 1114 N N . SER A 1 159 ? 34.443 -13.286 -32.659 1.00 40.00 159 SER A N 1
ATOM 1115 C CA . SER A 1 159 ? 35.483 -12.884 -33.640 1.00 40.00 159 SER A CA 1
ATOM 1116 C C . SER A 1 159 ? 36.930 -13.226 -33.253 1.00 40.00 159 SER A C 1
ATOM 1118 O O . SER A 1 159 ? 37.827 -13.117 -34.090 1.00 40.00 159 SER A O 1
ATOM 1120 N N . ILE A 1 160 ? 37.186 -13.700 -32.027 1.00 45.66 160 ILE A N 1
ATOM 1121 C CA . ILE A 1 160 ? 38.535 -14.156 -31.625 1.00 45.66 160 ILE A CA 1
ATOM 1122 C C . ILE A 1 160 ? 38.786 -15.612 -32.069 1.00 45.66 160 ILE A C 1
ATOM 1124 O O . ILE A 1 160 ? 39.920 -15.991 -32.354 1.00 45.66 160 ILE A O 1
ATOM 1128 N N . LEU A 1 161 ? 37.734 -16.422 -32.245 1.00 44.78 161 LEU A N 1
ATOM 1129 C CA . LEU A 1 161 ? 37.872 -17.801 -32.740 1.00 44.78 161 LEU A CA 1
ATOM 1130 C C . LEU A 1 161 ? 38.179 -17.889 -34.248 1.00 44.78 161 LEU A C 1
ATOM 1132 O O . LEU A 1 161 ? 38.830 -18.839 -34.677 1.00 44.78 161 LEU A O 1
ATOM 1136 N N . LEU A 1 162 ? 37.799 -16.889 -35.050 1.00 45.62 162 LEU A N 1
ATOM 1137 C CA . LEU A 1 162 ? 38.086 -16.867 -36.495 1.00 45.62 162 LEU A CA 1
ATOM 1138 C C . LEU A 1 162 ? 39.513 -16.402 -36.829 1.00 45.62 162 LEU A C 1
ATOM 1140 O O . LEU A 1 162 ? 40.094 -16.870 -37.806 1.00 45.62 162 LEU A O 1
ATOM 1144 N N . THR A 1 163 ? 40.120 -15.547 -36.002 1.00 46.22 163 THR A N 1
ATOM 1145 C CA . THR A 1 163 ? 41.517 -15.115 -36.197 1.00 46.22 163 THR A CA 1
ATOM 1146 C C . THR A 1 163 ? 42.529 -16.142 -35.679 1.00 46.22 163 THR A C 1
ATOM 1148 O O . THR A 1 163 ? 43.571 -16.331 -36.307 1.00 46.22 163 THR A O 1
ATOM 1151 N N . LEU A 1 164 ? 42.205 -16.892 -34.617 1.00 46.88 164 LEU A N 1
ATOM 1152 C CA . LEU A 1 164 ? 43.013 -18.041 -34.176 1.00 46.88 164 LEU A CA 1
ATOM 1153 C C . LEU A 1 164 ? 42.877 -19.258 -35.110 1.00 46.88 164 LEU A C 1
ATOM 1155 O O . LEU A 1 164 ? 43.872 -19.938 -35.360 1.00 46.88 164 LEU A O 1
ATOM 1159 N N . GLY A 1 165 ? 41.699 -19.497 -35.701 1.00 46.41 165 GLY A N 1
ATOM 1160 C CA . GLY A 1 165 ? 41.497 -20.575 -36.680 1.00 46.41 165 GLY A CA 1
ATOM 1161 C C . GLY A 1 165 ? 42.303 -20.396 -37.975 1.00 46.41 165 GLY A C 1
ATOM 1162 O O . GLY A 1 165 ? 42.874 -21.359 -38.486 1.00 46.41 165 GLY A O 1
ATOM 1163 N N . ALA A 1 166 ? 42.435 -19.161 -38.472 1.00 48.97 166 ALA A N 1
ATOM 1164 C CA . ALA A 1 166 ? 43.216 -18.870 -39.679 1.00 48.97 166 ALA A CA 1
ATOM 1165 C C . ALA A 1 166 ? 44.741 -18.967 -39.460 1.00 48.97 166 ALA A C 1
ATOM 1167 O O . ALA A 1 166 ? 45.468 -19.395 -40.360 1.00 48.97 166 ALA A O 1
ATOM 1168 N N . ALA A 1 167 ? 45.231 -18.623 -38.262 1.00 48.75 167 ALA A N 1
ATOM 1169 C CA . ALA A 1 167 ? 46.656 -18.686 -37.922 1.00 48.75 167 ALA A CA 1
ATOM 1170 C C . ALA A 1 167 ? 47.162 -20.123 -37.680 1.00 48.75 167 ALA A C 1
ATOM 1172 O O . ALA A 1 167 ? 48.326 -20.427 -37.949 1.00 48.75 167 ALA A O 1
ATOM 1173 N N . VAL A 1 168 ? 46.298 -21.027 -37.202 1.00 53.28 168 VAL A N 1
ATOM 1174 C CA . VAL A 1 168 ? 46.651 -22.446 -37.017 1.00 53.28 168 VAL A CA 1
ATOM 1175 C C . VAL A 1 168 ? 46.630 -23.200 -38.352 1.00 53.28 168 VAL A C 1
ATOM 1177 O O . VAL A 1 168 ? 47.521 -24.014 -38.600 1.00 53.28 168 VAL A O 1
ATOM 1180 N N . LEU A 1 169 ? 45.695 -22.885 -39.259 1.00 50.50 169 LEU A N 1
ATOM 1181 C CA . LEU A 1 169 ? 45.608 -23.553 -40.564 1.00 50.50 169 LEU A CA 1
ATOM 1182 C C . LEU A 1 169 ? 46.781 -23.194 -41.496 1.00 50.50 169 LEU A C 1
ATOM 1184 O O . LEU A 1 169 ? 47.295 -24.060 -42.201 1.00 50.50 169 LEU A O 1
ATOM 1188 N N . THR A 1 170 ? 47.272 -21.949 -41.455 1.00 50.72 170 THR A N 1
ATOM 1189 C CA . THR A 1 170 ? 48.456 -21.543 -42.239 1.00 50.72 170 THR A CA 1
ATOM 1190 C C . THR A 1 170 ? 49.757 -22.157 -41.725 1.00 50.72 170 THR A C 1
ATOM 1192 O O . THR A 1 170 ? 50.648 -22.424 -42.527 1.00 50.72 170 THR A O 1
ATOM 1195 N N . ARG A 1 171 ? 49.883 -22.449 -40.422 1.00 48.59 171 ARG A N 1
ATOM 1196 C CA . ARG A 1 171 ? 51.054 -23.179 -39.899 1.00 48.59 171 ARG A CA 1
ATOM 1197 C C . ARG A 1 171 ? 51.029 -24.673 -40.234 1.00 48.59 171 ARG A C 1
ATOM 1199 O O . ARG A 1 171 ? 52.087 -25.241 -40.490 1.00 48.59 171 ARG A O 1
ATOM 1206 N N . PHE A 1 172 ? 49.853 -25.300 -40.288 1.00 50.12 172 PHE A N 1
ATOM 1207 C CA . PHE A 1 172 ? 49.739 -26.712 -40.671 1.00 50.12 172 PHE A CA 1
ATOM 1208 C C . PHE A 1 172 ? 49.976 -26.962 -42.168 1.00 50.12 172 PHE A C 1
ATOM 1210 O O . PHE A 1 172 ? 50.581 -27.970 -42.516 1.00 50.12 172 PHE A O 1
ATOM 1217 N N . LEU A 1 173 ? 49.575 -26.039 -43.049 1.00 50.78 173 LEU A N 1
ATOM 1218 C CA . LEU A 1 173 ? 49.777 -26.175 -44.500 1.00 50.78 173 LEU A CA 1
ATOM 1219 C C . LEU A 1 173 ? 51.204 -25.860 -44.980 1.00 50.78 173 LEU A C 1
ATOM 1221 O O . LEU A 1 173 ? 51.532 -26.189 -46.110 1.00 50.78 173 LEU A O 1
ATOM 1225 N N . ASN A 1 174 ? 52.050 -25.248 -44.145 1.00 47.88 174 ASN A N 1
ATOM 1226 C CA . ASN A 1 174 ? 53.441 -24.918 -44.496 1.00 47.88 174 ASN A CA 1
ATOM 1227 C C . ASN A 1 174 ? 54.468 -25.923 -43.932 1.00 47.88 174 ASN A C 1
ATOM 1229 O O . ASN A 1 174 ? 55.669 -25.670 -43.994 1.00 47.88 174 ASN A O 1
ATOM 1233 N N . THR A 1 175 ? 53.995 -27.025 -43.334 1.00 48.62 175 THR A N 1
ATOM 1234 C CA . THR A 1 175 ? 54.835 -28.077 -42.724 1.00 48.62 175 THR A CA 1
ATOM 1235 C C . THR A 1 175 ? 54.606 -29.459 -43.367 1.00 48.62 175 THR A C 1
ATOM 1237 O O . THR A 1 175 ? 55.077 -30.460 -42.835 1.00 48.62 175 THR A O 1
ATOM 1240 N N . TYR A 1 176 ? 53.902 -29.527 -44.503 1.00 43.31 176 TYR A N 1
ATOM 1241 C CA . TYR A 1 176 ? 53.765 -30.730 -45.336 1.00 43.31 176 TYR A CA 1
ATOM 1242 C C . TYR A 1 176 ? 54.251 -30.460 -46.755 1.00 43.31 176 TYR A C 1
ATOM 1244 O O . TYR A 1 176 ? 53.933 -29.367 -47.273 1.00 43.31 176 TYR A O 1
#

Foldseek 3Di:
DDPAAEFAADQVCLQPRQDDVQFDSDADHVNRHTDGDPQWDGDHHHTHGNQPVVDCFAAQAADQVQLQPSQDDPQFDSHADPPRRGTDGDPQWGHDNRDTHGHADDAEAAADPVCLQPRQPDVQFDSDADHNRRHTHGDPQWDGDHHDTDRPPPPVVVPVVVVVVVVVVVVVVVPD

Organism: Lymnaea stagnalis (NCBI:txid6523)

Sequence (176 aa):
EGTGPGKRCTVATAATDCTGTGYTAECDTTSFRCKCSVNYSPKDDKCERNITAAGTGSGKECTVANAATDCTGTGYTAECDATTLRCKCSDNYSPENDKCVAVATGPGKECTKATAATVCTGTGYTAECDTTTLRCKCSDNYSPKNDKCESGAVTTIGSILLTLGAAVLTRFLNTY

pLDDT: mean 75.35, std 15.63, range [33.53, 90.31]